Protein AF-A0A7Y3MG70-F1 (afdb_monomer_lite)

Foldseek 3Di:
DDDDLVPDPCRPHPVLVPDPVCVVCVVVPPPDDDDDPVRVVVVVVVVVVPD

pLDDT: mean 87.33, std 11.72, range [55.59, 98.06]

Structure (mmCIF, N/CA/C/O backbone):
data_AF-A0A7Y3MG70-F1
#
_entry.id   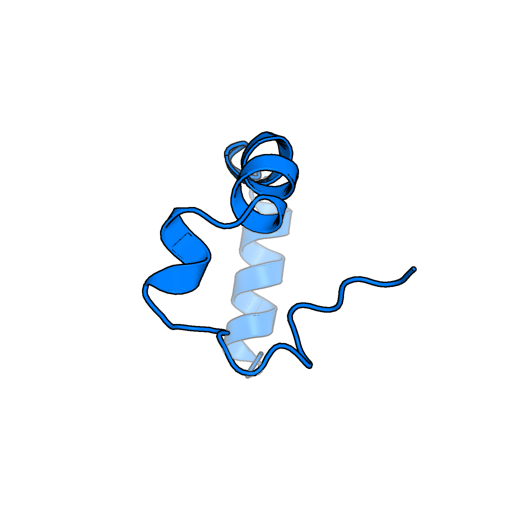AF-A0A7Y3MG70-F1
#
loop_
_atom_site.group_PDB
_atom_site.id
_atom_site.type_symbol
_atom_site.label_atom_id
_atom_site.label_alt_id
_atom_site.label_comp_id
_atom_site.label_asym_id
_atom_site.label_entity_id
_atom_site.label_seq_id
_atom_site.pdbx_PDB_ins_code
_atom_site.Cartn_x
_atom_site.Cartn_y
_atom_site.Cartn_z
_atom_site.occupancy
_atom_site.B_iso_or_equiv
_atom_site.auth_seq_id
_atom_site.auth_comp_id
_atom_site.auth_asym_id
_atom_site.auth_atom_id
_atom_site.pdbx_PDB_model_num
ATOM 1 N N . MET A 1 1 ? 7.583 18.511 -13.828 1.00 73.88 1 MET A N 1
ATOM 2 C CA . MET A 1 1 ? 7.875 17.107 -14.174 1.00 73.88 1 MET A CA 1
ATOM 3 C C . MET A 1 1 ? 7.174 16.264 -13.131 1.00 73.88 1 MET A C 1
ATOM 5 O O . MET A 1 1 ? 7.457 16.470 -11.958 1.00 73.88 1 MET A O 1
ATOM 9 N N . LEU A 1 2 ? 6.198 15.459 -13.543 1.00 85.25 2 LEU A N 1
ATOM 10 C CA . LEU A 1 2 ? 5.439 14.577 -12.657 1.00 85.25 2 LEU A CA 1
ATOM 11 C C . LEU A 1 2 ? 6.051 13.181 -12.760 1.00 85.25 2 LEU A C 1
ATOM 13 O O . LEU A 1 2 ? 6.357 12.738 -13.865 1.00 85.25 2 LEU A O 1
ATOM 17 N N . ILE A 1 3 ? 6.274 12.540 -11.619 1.00 88.25 3 ILE A N 1
ATOM 18 C CA . ILE A 1 3 ? 6.614 11.122 -11.550 1.00 88.25 3 ILE A CA 1
ATOM 19 C C . ILE A 1 3 ? 5.382 10.448 -10.965 1.00 88.25 3 ILE A C 1
ATOM 21 O O . ILE A 1 3 ? 4.966 10.824 -9.870 1.00 88.25 3 ILE A O 1
ATOM 25 N N . ASP A 1 4 ? 4.810 9.508 -11.708 1.00 90.31 4 ASP A N 1
ATOM 26 C CA . ASP A 1 4 ? 3.644 8.734 -11.298 1.00 90.31 4 ASP A CA 1
ATOM 27 C C . ASP A 1 4 ? 4.014 7.247 -11.303 1.00 90.31 4 ASP A C 1
ATOM 29 O O . ASP A 1 4 ? 4.458 6.713 -12.323 1.00 90.31 4 ASP A O 1
ATOM 33 N N . CYS A 1 5 ? 3.917 6.605 -10.138 1.00 91.19 5 CYS A N 1
ATOM 34 C CA . CYS A 1 5 ? 4.213 5.184 -10.005 1.00 91.19 5 CYS A CA 1
ATOM 35 C C . CYS A 1 5 ? 3.108 4.308 -10.596 1.00 91.19 5 CYS A C 1
ATOM 37 O O . CYS A 1 5 ? 3.443 3.222 -11.054 1.00 91.19 5 CYS A O 1
ATOM 39 N N . ASP A 1 6 ? 1.863 4.787 -10.650 1.00 90.75 6 ASP A N 1
ATOM 40 C CA . ASP A 1 6 ? 0.719 4.028 -11.169 1.00 90.75 6 ASP A CA 1
ATOM 41 C C . ASP A 1 6 ? 0.716 3.963 -12.706 1.00 90.75 6 ASP A C 1
ATOM 43 O O . ASP A 1 6 ? 0.136 3.061 -13.306 1.00 90.75 6 ASP A O 1
ATOM 47 N N . GLU A 1 7 ? 1.416 4.891 -13.367 1.00 93.88 7 GLU A N 1
ATOM 48 C CA . GLU A 1 7 ? 1.654 4.871 -14.818 1.00 93.88 7 GLU A CA 1
ATOM 49 C C . GLU A 1 7 ? 3.058 4.348 -15.187 1.00 93.88 7 GLU A C 1
ATOM 51 O O . GLU A 1 7 ? 3.457 4.341 -16.358 1.00 93.88 7 GLU A O 1
ATOM 56 N N . CYS A 1 8 ? 3.851 3.915 -14.201 1.00 93.31 8 CYS A N 1
ATOM 57 C CA . CYS A 1 8 ? 5.226 3.492 -14.425 1.00 93.31 8 CYS A CA 1
ATOM 58 C C . CYS A 1 8 ? 5.286 2.066 -14.985 1.00 93.31 8 CYS A C 1
ATOM 60 O O . CYS A 1 8 ? 4.981 1.094 -14.305 1.00 93.31 8 CYS A O 1
ATOM 62 N N . VAL A 1 9 ? 5.817 1.905 -16.199 1.00 94.69 9 VAL A N 1
ATOM 63 C CA . VAL A 1 9 ? 5.964 0.584 -16.849 1.00 94.69 9 VAL A CA 1
ATOM 64 C C . VAL A 1 9 ? 6.890 -0.392 -16.112 1.00 94.69 9 VAL A C 1
ATOM 66 O O . VAL A 1 9 ? 6.904 -1.578 -16.426 1.00 94.69 9 VAL A O 1
ATOM 69 N N . MET A 1 10 ? 7.696 0.110 -15.174 1.00 93.94 10 MET A N 1
ATOM 70 C CA . MET A 1 10 ? 8.609 -0.688 -14.353 1.00 93.94 10 MET A CA 1
ATOM 71 C C . MET A 1 10 ? 8.017 -1.038 -12.979 1.00 93.94 10 MET A C 1
ATOM 73 O O . MET A 1 10 ? 8.720 -1.653 -12.175 1.00 93.94 10 MET A O 1
ATOM 77 N N . GLN A 1 11 ? 6.777 -0.623 -12.689 1.00 90.44 11 GLN A N 1
ATOM 78 C CA . GLN A 1 11 ? 6.088 -0.926 -11.433 1.00 90.44 11 GLN A CA 1
ATOM 79 C C . GLN A 1 11 ? 6.074 -2.441 -11.178 1.00 90.44 11 GLN A C 1
ATOM 81 O O . GLN A 1 11 ? 6.017 -3.241 -12.111 1.00 90.44 11 GLN A O 1
ATOM 86 N N . ASP A 1 12 ? 6.202 -2.823 -9.907 1.00 87.38 12 ASP A N 1
ATOM 87 C CA . ASP A 1 12 ? 6.251 -4.216 -9.440 1.00 87.38 12 ASP A CA 1
ATOM 88 C C . ASP A 1 12 ? 7.415 -5.059 -9.997 1.00 87.38 12 ASP A C 1
ATOM 90 O O . ASP A 1 12 ? 7.399 -6.291 -9.946 1.00 87.38 12 ASP A O 1
ATOM 94 N N . THR A 1 13 ? 8.471 -4.407 -10.493 1.00 93.56 13 THR A N 1
ATOM 95 C CA . THR A 1 13 ? 9.725 -5.065 -10.888 1.00 93.56 13 THR A CA 1
ATOM 96 C C . THR A 1 13 ? 10.872 -4.707 -9.945 1.00 93.56 13 THR A C 1
ATOM 98 O O . THR A 1 13 ? 10.805 -3.741 -9.186 1.00 93.56 13 THR A O 1
ATOM 101 N N . SER A 1 14 ? 11.995 -5.423 -10.061 1.00 93.06 14 SER A N 1
ATOM 102 C CA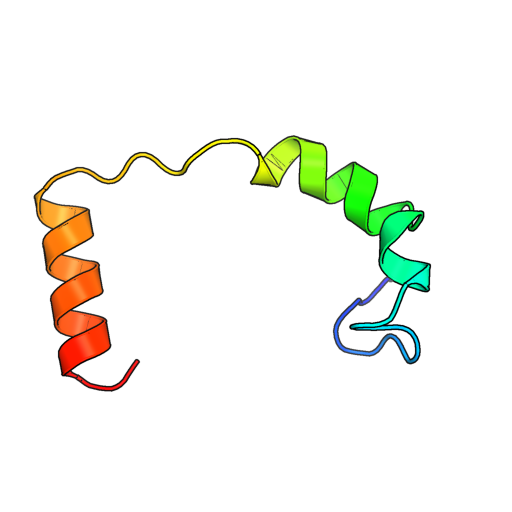 . SER A 1 14 ? 13.213 -5.142 -9.285 1.00 93.06 14 SER A CA 1
ATOM 103 C C . SER A 1 14 ? 13.843 -3.773 -9.579 1.00 93.06 14 SER A C 1
ATOM 105 O O . SER A 1 14 ? 14.773 -3.360 -8.895 1.00 93.06 14 SER A O 1
ATOM 107 N N . ALA A 1 15 ? 13.373 -3.043 -10.597 1.00 92.56 15 ALA A N 1
ATOM 108 C CA . ALA A 1 15 ? 13.802 -1.663 -10.821 1.00 92.56 15 ALA A CA 1
ATOM 109 C C . ALA A 1 15 ? 13.309 -0.709 -9.716 1.00 92.56 15 ALA A C 1
ATOM 111 O O . ALA A 1 15 ? 13.917 0.337 -9.499 1.00 92.56 15 ALA A O 1
ATOM 112 N N . CYS A 1 16 ? 12.233 -1.061 -9.003 1.00 90.06 16 CYS A N 1
ATOM 113 C CA . CYS A 1 16 ? 11.728 -0.278 -7.878 1.00 90.06 16 CYS A CA 1
ATOM 114 C C . CYS A 1 16 ? 12.635 -0.356 -6.641 1.00 90.06 16 CYS A C 1
ATOM 116 O O . CYS A 1 16 ? 12.635 0.586 -5.848 1.00 90.06 16 CYS A O 1
ATOM 118 N N . ASP A 1 17 ? 13.439 -1.413 -6.497 1.00 87.62 17 ASP A N 1
ATOM 119 C CA . ASP A 1 17 ? 14.292 -1.630 -5.319 1.00 87.62 17 ASP A CA 1
ATOM 120 C C . ASP A 1 17 ? 15.382 -0.553 -5.173 1.00 87.62 17 ASP A C 1
ATOM 122 O O . ASP A 1 17 ? 15.752 -0.191 -4.058 1.00 87.62 17 ASP A O 1
ATOM 126 N N . ASP A 1 18 ? 15.850 -0.002 -6.299 1.00 88.31 18 ASP A N 1
ATOM 127 C CA . ASP A 1 18 ? 16.852 1.077 -6.370 1.00 88.31 18 ASP A CA 1
ATOM 128 C C . ASP A 1 18 ? 16.264 2.384 -6.945 1.00 88.31 18 ASP A C 1
ATOM 130 O O . ASP A 1 18 ? 16.968 3.284 -7.405 1.00 88.31 18 ASP A O 1
ATOM 134 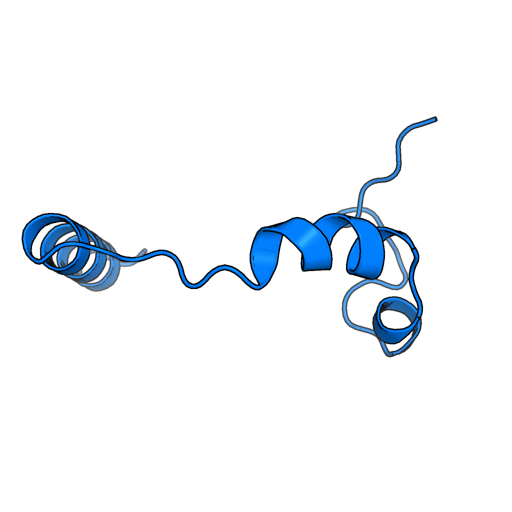N N . CYS A 1 19 ? 14.932 2.511 -6.960 1.00 90.94 19 CYS A N 1
ATOM 135 C CA . CYS A 1 19 ? 14.269 3.708 -7.466 1.00 90.94 19 CYS A CA 1
ATOM 136 C C . CYS A 1 19 ? 14.311 4.842 -6.433 1.00 90.94 19 CYS A C 1
ATOM 138 O O . CYS A 1 19 ? 13.953 4.669 -5.266 1.00 90.94 19 CYS A O 1
ATOM 140 N N . VAL A 1 20 ? 14.643 6.057 -6.882 1.00 89.31 20 VAL A N 1
ATOM 141 C CA . VAL A 1 2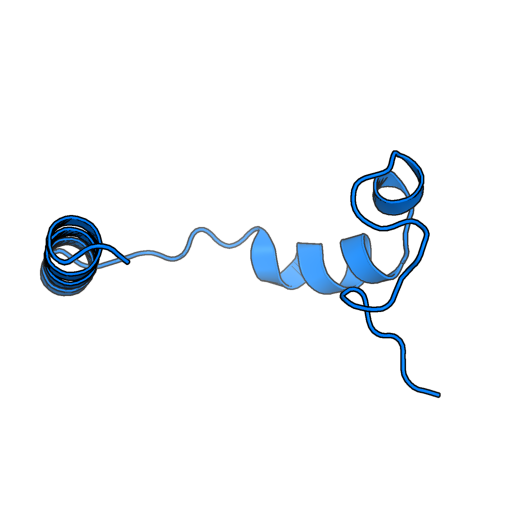0 ? 14.622 7.264 -6.036 1.00 89.31 20 VAL A CA 1
ATOM 142 C C . VAL A 1 20 ? 13.259 7.495 -5.371 1.00 89.31 20 VAL A C 1
ATOM 144 O O . VAL A 1 20 ? 13.208 7.980 -4.245 1.00 89.31 20 VAL A O 1
ATOM 147 N N . VAL A 1 21 ? 12.154 7.114 -6.023 1.00 89.12 21 VAL A N 1
ATOM 148 C CA . VAL A 1 21 ? 10.801 7.256 -5.459 1.00 89.12 21 VAL A CA 1
ATOM 149 C C . VAL A 1 21 ? 10.628 6.371 -4.228 1.00 89.12 21 VAL A C 1
ATOM 151 O O . VAL A 1 21 ? 10.145 6.848 -3.203 1.00 89.12 21 VAL A O 1
ATOM 154 N N . THR A 1 22 ? 11.100 5.124 -4.288 1.00 85.00 22 THR A N 1
ATOM 155 C CA . THR A 1 22 ? 11.100 4.200 -3.149 1.00 85.00 22 THR A CA 1
ATOM 156 C C . THR A 1 22 ? 11.860 4.798 -1.977 1.00 85.00 22 THR A C 1
ATOM 158 O O . THR A 1 22 ? 11.341 4.805 -0.872 1.00 85.00 22 THR A O 1
ATOM 161 N N . VAL A 1 23 ? 13.038 5.387 -2.200 1.00 83.25 23 VAL A N 1
ATOM 162 C CA . VAL A 1 23 ? 13.830 6.026 -1.133 1.00 83.25 23 VAL A CA 1
ATOM 163 C C . VAL A 1 23 ? 13.107 7.237 -0.528 1.00 83.25 23 VAL A C 1
ATOM 165 O O . VAL A 1 23 ? 13.055 7.386 0.696 1.00 83.25 23 VAL A O 1
ATOM 168 N N . LEU A 1 24 ? 12.524 8.097 -1.368 1.00 84.12 24 LEU A N 1
ATOM 169 C CA . LEU A 1 24 ? 11.807 9.300 -0.930 1.00 84.12 24 LEU A CA 1
ATOM 170 C C . LEU A 1 24 ? 10.537 8.974 -0.128 1.00 84.12 24 LEU A C 1
ATOM 172 O O . LEU A 1 24 ? 10.208 9.692 0.821 1.00 84.12 24 LEU A O 1
ATOM 176 N N . LEU A 1 25 ? 9.835 7.897 -0.491 1.00 77.00 25 LEU A N 1
ATOM 177 C CA . LEU A 1 25 ? 8.637 7.435 0.211 1.00 77.00 25 LEU A CA 1
ATOM 178 C C . LEU A 1 25 ? 8.972 6.550 1.419 1.00 77.00 25 LEU A C 1
ATOM 180 O O . LEU A 1 25 ? 8.315 6.682 2.447 1.00 77.00 25 LEU A O 1
ATOM 184 N N . ALA A 1 26 ? 10.025 5.726 1.356 1.00 69.19 26 ALA A N 1
ATOM 185 C CA . ALA A 1 26 ? 10.491 4.865 2.452 1.00 69.19 26 ALA A CA 1
ATOM 186 C C . ALA A 1 26 ? 10.834 5.656 3.720 1.00 69.19 26 ALA A C 1
ATOM 188 O O . ALA A 1 26 ? 10.582 5.192 4.832 1.00 69.19 26 ALA A O 1
ATOM 189 N N . GLY A 1 27 ? 11.340 6.885 3.571 1.00 60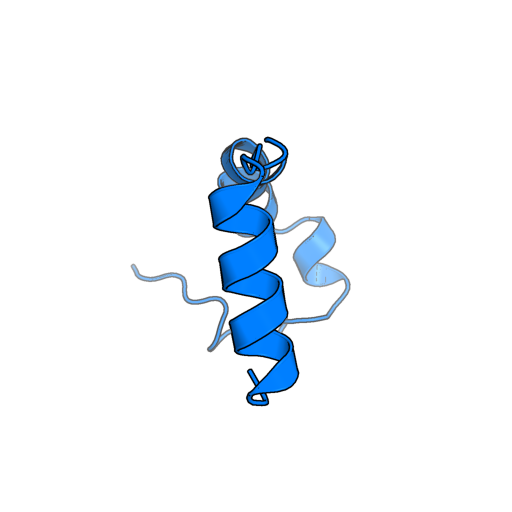.75 27 GLY A N 1
ATOM 190 C CA . GLY A 1 27 ? 11.560 7.794 4.700 1.00 60.75 27 GLY A CA 1
ATOM 191 C C . GLY A 1 27 ? 10.280 8.156 5.474 1.00 60.75 27 GLY A C 1
ATOM 192 O O . GLY A 1 27 ? 10.362 8.556 6.635 1.00 60.75 27 GLY A O 1
ATOM 193 N N . GLN A 1 28 ? 9.106 7.994 4.855 1.00 56.09 28 GLN A N 1
ATOM 194 C CA . GLN A 1 28 ? 7.785 8.270 5.430 1.00 56.09 28 GLN A CA 1
ATOM 195 C C . GLN A 1 28 ? 7.025 6.977 5.782 1.00 56.09 28 GLN A C 1
ATOM 197 O O . GLN A 1 28 ? 6.348 6.935 6.807 1.00 56.09 28 GLN A O 1
ATOM 202 N N . SER A 1 29 ? 7.173 5.911 4.986 1.00 55.59 29 SER A N 1
ATOM 203 C CA . SER A 1 29 ? 6.406 4.660 5.096 1.00 55.59 29 SER A CA 1
ATOM 204 C C . SER A 1 29 ? 6.980 3.612 6.059 1.00 55.59 29 SER A C 1
ATOM 206 O O . SER A 1 29 ? 6.295 2.647 6.384 1.00 55.59 29 SER A O 1
ATOM 208 N N . LEU A 1 30 ? 8.196 3.798 6.585 1.00 55.78 30 LEU A N 1
ATOM 209 C CA . LEU A 1 30 ? 8.753 2.917 7.627 1.00 55.78 30 LEU A CA 1
ATOM 210 C C . LEU A 1 30 ? 8.277 3.251 9.049 1.00 55.78 30 LEU A C 1
ATOM 212 O O . LEU A 1 30 ? 8.620 2.541 9.998 1.00 55.78 30 LEU A O 1
ATOM 216 N N . ARG A 1 31 ? 7.479 4.310 9.234 1.00 64.81 31 ARG A N 1
ATOM 217 C CA . ARG A 1 31 ? 6.761 4.490 10.497 1.00 64.81 31 ARG A CA 1
ATOM 218 C C . ARG A 1 31 ? 5.575 3.543 10.494 1.00 64.81 31 ARG A C 1
ATOM 220 O O . ARG A 1 31 ? 4.635 3.731 9.730 1.00 64.81 31 ARG A O 1
ATOM 227 N N . ARG A 1 32 ? 5.620 2.537 11.370 1.00 70.25 32 ARG A N 1
ATOM 228 C CA . ARG A 1 32 ? 4.427 1.770 11.733 1.00 70.25 32 ARG A CA 1
ATOM 229 C C . ARG A 1 32 ? 3.330 2.774 12.085 1.00 70.25 32 ARG A C 1
ATOM 231 O O . ARG A 1 32 ? 3.521 3.589 12.986 1.00 70.25 32 ARG A O 1
ATOM 238 N N . VAL A 1 33 ? 2.225 2.727 11.347 1.00 81.38 33 VAL A N 1
ATOM 239 C CA . VAL A 1 33 ? 1.007 3.438 11.728 1.00 81.38 33 VAL A CA 1
ATOM 240 C C . VAL A 1 33 ? 0.521 2.765 13.004 1.00 81.38 33 VAL A C 1
ATOM 242 O O . VAL A 1 33 ? 0.221 1.570 12.998 1.00 81.38 33 VAL A O 1
ATOM 245 N N . GLU A 1 34 ? 0.569 3.489 14.118 1.00 89.62 34 GLU A N 1
ATOM 246 C CA . GLU A 1 34 ? -0.022 3.020 15.365 1.00 89.62 34 GLU A CA 1
ATOM 247 C C . GLU A 1 34 ? -1.516 3.283 15.288 1.00 89.62 34 GLU A C 1
ATOM 249 O O . GLU A 1 34 ? -1.929 4.432 15.164 1.00 89.62 34 GLU A O 1
ATOM 254 N N . LEU A 1 35 ? -2.289 2.203 15.306 1.00 93.38 35 LEU A N 1
ATOM 255 C CA . LEU A 1 35 ? -3.738 2.253 15.376 1.00 93.38 35 LEU A CA 1
ATOM 256 C C . LEU A 1 35 ? -4.142 2.040 16.825 1.00 93.38 35 LEU A C 1
ATOM 258 O O . LEU A 1 35 ? -3.661 1.109 17.482 1.00 93.38 35 LEU A O 1
ATOM 262 N N . ASP A 1 36 ? -5.037 2.880 17.319 1.00 95.94 36 ASP A N 1
ATOM 263 C CA . ASP A 1 36 ? -5.735 2.590 18.555 1.00 95.94 36 ASP A CA 1
ATOM 264 C C . ASP A 1 36 ? -6.770 1.465 18.362 1.00 95.94 36 ASP A C 1
ATOM 266 O O . ASP A 1 36 ? -6.979 0.924 17.268 1.00 95.94 36 ASP A O 1
ATOM 270 N N . ALA A 1 37 ? -7.392 1.047 19.465 1.00 97.50 37 ALA A N 1
ATOM 271 C CA . ALA A 1 37 ? -8.350 -0.053 19.447 1.00 97.50 37 ALA A CA 1
ATOM 272 C C . ALA A 1 37 ? -9.580 0.248 18.575 1.00 97.50 37 ALA A C 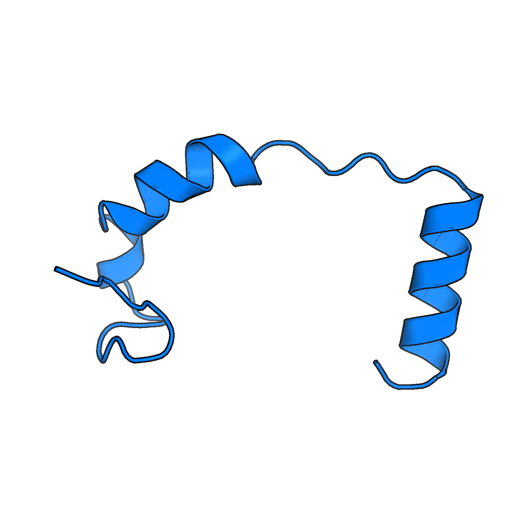1
ATOM 274 O O . ALA A 1 37 ? -10.073 -0.648 17.896 1.00 97.50 37 ALA A O 1
ATOM 275 N N . SER A 1 38 ? -10.054 1.497 18.577 1.00 97.88 38 SER A N 1
ATOM 276 C CA . SER A 1 38 ? -11.226 1.906 17.800 1.00 97.88 38 SER A CA 1
ATOM 277 C C . SER A 1 38 ? -10.913 2.007 16.310 1.00 97.88 38 SER A C 1
ATOM 279 O O . SER A 1 38 ? -11.731 1.623 15.478 1.00 97.88 38 SER A O 1
ATOM 281 N N . GLU A 1 39 ? -9.707 2.456 15.963 1.00 97.62 39 GLU A N 1
ATOM 282 C CA . GLU A 1 39 ? -9.232 2.502 14.582 1.00 97.62 39 GLU A CA 1
ATOM 283 C C . GLU A 1 39 ? -9.035 1.093 14.014 1.00 97.62 39 GLU A C 1
ATOM 285 O O . GLU A 1 39 ? -9.440 0.822 12.885 1.00 97.62 39 GLU A O 1
ATOM 290 N N . SER A 1 40 ? -8.475 0.181 14.812 1.00 97.00 40 SER A N 1
ATOM 291 C CA . SER A 1 40 ? -8.319 -1.226 14.423 1.00 97.00 40 SER A CA 1
ATOM 292 C C . SER A 1 40 ? -9.680 -1.882 14.165 1.00 97.00 40 SER A C 1
ATOM 294 O O . SER A 1 40 ? -9.888 -2.466 13.106 1.00 97.00 40 SER A O 1
ATOM 296 N N . GLU A 1 41 ? -10.640 -1.695 15.078 1.00 97.75 41 GLU A N 1
ATOM 297 C CA . GLU A 1 41 ? -12.009 -2.202 14.921 1.00 97.75 41 GLU A CA 1
ATOM 298 C C . GLU A 1 41 ? -12.707 -1.606 13.687 1.00 97.75 41 GLU A C 1
ATOM 300 O O . GLU A 1 41 ? -13.443 -2.295 12.981 1.00 97.75 41 GLU A O 1
ATOM 305 N N . ALA A 1 42 ? -12.474 -0.327 13.381 1.00 97.44 42 ALA A N 1
ATOM 306 C CA . ALA A 1 42 ? -13.025 0.297 12.183 1.00 97.44 42 ALA A CA 1
ATOM 307 C C . ALA A 1 42 ? -12.468 -0.333 10.897 1.00 97.44 42 ALA A C 1
ATOM 309 O O . ALA A 1 42 ? -13.236 -0.583 9.969 1.00 97.44 42 ALA A O 1
ATOM 310 N N . ILE A 1 43 ? -11.162 -0.611 10.841 1.00 96.56 43 ILE A N 1
ATOM 311 C CA . ILE A 1 43 ? -10.536 -1.273 9.687 1.00 96.56 43 ILE A CA 1
ATOM 312 C C . ILE A 1 43 ? -11.064 -2.700 9.524 1.00 96.56 43 ILE A C 1
ATOM 314 O O . ILE A 1 43 ? -11.412 -3.081 8.407 1.00 96.56 43 ILE A O 1
ATOM 318 N N . ASP A 1 44 ? -11.193 -3.453 10.616 1.00 97.06 44 ASP A N 1
ATOM 319 C CA . ASP A 1 44 ? -11.735 -4.815 10.579 1.00 97.06 44 ASP A CA 1
ATOM 320 C C . ASP A 1 44 ? -13.176 -4.825 10.041 1.00 97.06 44 ASP A C 1
ATOM 322 O O . ASP A 1 44 ? -13.502 -5.599 9.142 1.00 97.06 44 ASP A O 1
ATOM 326 N N . ASN A 1 45 ? -14.020 -3.889 10.491 1.00 98.06 45 ASN A N 1
ATOM 327 C CA . ASN A 1 45 ? -15.387 -3.741 9.978 1.00 98.06 45 ASN A CA 1
ATOM 328 C C . ASN A 1 45 ? -15.433 -3.416 8.475 1.00 98.06 45 ASN A C 1
ATOM 330 O O . ASN A 1 45 ? -16.342 -3.859 7.770 1.00 98.06 45 ASN A O 1
ATOM 334 N N . LEU A 1 46 ? -14.486 -2.613 7.979 1.00 97.31 46 LEU A N 1
ATOM 335 C CA . LEU A 1 46 ? -14.388 -2.301 6.553 1.00 97.31 46 LEU A CA 1
ATOM 336 C C . LEU A 1 46 ? -13.981 -3.543 5.749 1.00 97.31 46 LEU A C 1
ATOM 338 O O . LEU A 1 46 ? -14.606 -3.825 4.728 1.00 97.31 46 LEU A O 1
ATOM 342 N N . ALA A 1 47 ? -12.997 -4.305 6.230 1.00 96.88 47 ALA A N 1
ATOM 343 C CA . ALA A 1 47 ? -12.568 -5.552 5.600 1.00 96.88 47 ALA A CA 1
ATOM 344 C C . ALA A 1 47 ? -13.705 -6.589 5.553 1.00 96.88 47 ALA A C 1
ATOM 346 O O . ALA A 1 47 ? -13.963 -7.186 4.507 1.00 96.88 47 ALA A O 1
ATOM 347 N N . ASP A 1 48 ? -14.464 -6.737 6.644 1.00 97.00 48 ASP A N 1
ATOM 348 C CA . ASP A 1 48 ? -15.644 -7.612 6.701 1.00 97.00 48 ASP A CA 1
ATOM 349 C C . ASP A 1 48 ? -16.748 -7.180 5.717 1.00 97.00 48 ASP A C 1
ATOM 351 O O . ASP A 1 48 ? -17.509 -8.011 5.212 1.00 97.00 48 ASP A O 1
ATOM 355 N N . ALA A 1 49 ? -16.826 -5.884 5.402 1.00 97.00 49 ALA A N 1
ATOM 356 C CA . ALA A 1 49 ? -17.737 -5.334 4.401 1.00 97.00 49 ALA A CA 1
ATOM 357 C C . ALA A 1 49 ? -17.228 -5.470 2.949 1.00 97.00 49 ALA A C 1
ATOM 359 O O . ALA A 1 49 ? -17.964 -5.127 2.019 1.00 97.00 49 ALA A O 1
ATOM 360 N N . GLY A 1 50 ? -16.015 -5.995 2.741 1.00 94.56 50 GLY A N 1
ATOM 361 C CA . GLY A 1 50 ? -15.435 -6.269 1.424 1.00 94.56 50 GLY A CA 1
ATOM 362 C C . GLY A 1 50 ? -14.533 -5.168 0.865 1.00 94.56 50 GLY A C 1
ATOM 363 O O . GLY A 1 50 ? -14.416 -5.066 -0.359 1.00 94.56 50 GLY A O 1
ATOM 364 N N . LEU A 1 51 ? -13.937 -4.345 1.735 1.00 84.00 51 LEU A N 1
ATOM 365 C CA . LEU A 1 51 ? -12.769 -3.531 1.380 1.00 84.00 51 LEU A CA 1
ATOM 366 C C . LEU A 1 51 ? -11.511 -4.396 1.207 1.00 84.00 51 LEU A C 1
ATOM 368 O O . LEU A 1 51 ? -11.386 -5.413 1.924 1.00 84.00 51 LEU A O 1
#

Secondary structure (DSSP, 8-state):
----STT-TTTTSGGGTT-HHHHHHHHHHTS-----HHHHHHHHHHHHTT-

Sequence (51 aa):
MLIDCDECVMQDTSACDDCVVTVLLAGQSLRRVELDASESEAIDNLADAGL

Radius of gyration: 15.76 Å; chains: 1; bounding box: 35×25×36 Å